Protein AF-A0A7W0RRJ6-F1 (afdb_monomer)

Secondary structure (DSSP, 8-state):
-------------------------------------------------PPPEEEEEETTEEPPPEEETTEEE-PPPTT--EEEEEE--SSS--------SSSPPP--

Sequence (108 aa):
MKRTLKGLIVGVLMAGLLLVWSSSGWGTGVPSVVAATPQRPERIAPSYQGEFDVEVLIDGVRQEKLAGRGRNYVEAVKGAEYALRIRNPLPVRVAVALSVDGLNTIDA

Radius of gyration: 45.77 Å; Cα contacts (8 Å, |Δi|>4): 61; chains: 1; bounding box: 131×23×81 Å

Solvent-accessible surface area (backbone atoms only — not comparable to full-atom values): 8204 Å² total; per-residue (Å²): 136,88,88,82,92,80,89,79,90,79,81,87,78,79,90,77,93,73,90,75,89,74,73,86,72,79,80,78,76,74,80,81,77,74,77,76,72,82,75,72,77,79,77,78,69,80,84,72,89,55,68,76,46,75,44,48,25,47,94,85,43,77,60,67,77,44,78,52,96,95,41,80,41,62,88,83,64,88,92,62,65,77,47,78,50,74,45,75,56,57,100,59,93,76,91,82,91,84,87,75,86,77,95,67,83,88,85,134

Nearest PDB structures (foldseek):
  5l5c-assembly1_A-2  TM=4.836E-01  e=5.738E+00  Mus musculus
  4fqx-assembly1_D  TM=3.477E-01  e=4.443E+00  Homo sapiens

Mean predicted aligned error: 17.92 Å

Structure (mmCIF, N/CA/C/O backbone):
data_AF-A0A7W0RRJ6-F1
#
_entry.id   AF-A0A7W0RRJ6-F1
#
loop_
_atom_site.group_PDB
_atom_site.id
_atom_site.type_symbol
_atom_site.label_atom_id
_atom_site.label_alt_id
_atom_site.label_comp_id
_atom_site.label_asym_id
_atom_site.label_entity_id
_atom_site.label_seq_id
_atom_site.pdbx_PDB_ins_code
_atom_site.Cartn_x
_atom_site.Cartn_y
_atom_site.Cartn_z
_atom_site.occupancy
_atom_site.B_iso_or_equiv
_atom_site.auth_seq_id
_atom_site.auth_comp_id
_atom_site.auth_asym_id
_atom_site.auth_atom_id
_atom_site.pdbx_PDB_model_num
ATOM 1 N N . MET A 1 1 ? 119.645 3.333 -50.162 1.00 43.03 1 MET A N 1
ATOM 2 C CA . MET A 1 1 ? 119.207 4.517 -49.388 1.00 43.03 1 MET A CA 1
ATOM 3 C C . MET A 1 1 ? 117.785 4.280 -48.906 1.00 43.03 1 MET A C 1
ATOM 5 O O . MET A 1 1 ? 116.969 3.793 -49.672 1.00 43.03 1 MET A O 1
ATOM 9 N N . LYS A 1 2 ? 117.540 4.495 -47.610 1.00 41.97 2 LYS A N 1
ATOM 10 C CA . LYS A 1 2 ? 116.257 4.271 -46.925 1.00 41.97 2 LYS A CA 1
ATOM 11 C C . LYS A 1 2 ? 115.295 5.443 -47.175 1.00 41.97 2 LYS A C 1
ATOM 13 O O . LYS A 1 2 ? 115.785 6.559 -47.325 1.00 41.97 2 LYS A O 1
ATOM 18 N N . ARG A 1 3 ? 113.991 5.162 -46.988 1.00 41.91 3 ARG A N 1
ATOM 19 C CA . ARG A 1 3 ? 112.821 6.060 -46.767 1.00 41.91 3 ARG A CA 1
ATOM 20 C C . ARG A 1 3 ? 111.921 6.220 -48.006 1.00 41.91 3 ARG A C 1
ATOM 22 O O . ARG A 1 3 ? 112.435 6.473 -49.078 1.00 41.91 3 ARG A O 1
ATOM 29 N N . THR A 1 4 ? 110.592 6.113 -47.956 1.00 44.97 4 THR A N 1
ATOM 30 C CA . THR A 1 4 ? 109.630 5.776 -46.888 1.00 44.97 4 THR A CA 1
ATOM 31 C C 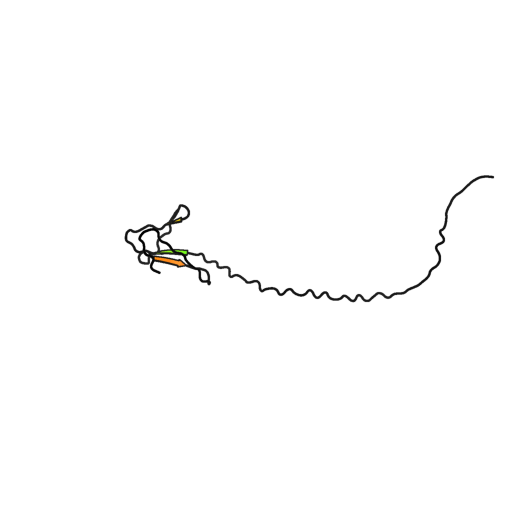. THR A 1 4 ? 108.247 5.565 -47.521 1.00 44.97 4 THR A C 1
ATOM 33 O O . THR A 1 4 ? 107.898 6.201 -48.506 1.00 44.97 4 THR A O 1
ATOM 36 N N . LEU A 1 5 ? 107.496 4.682 -46.871 1.00 45.78 5 LEU A N 1
ATOM 37 C CA . LEU A 1 5 ? 106.089 4.291 -46.966 1.00 45.78 5 LEU A CA 1
ATOM 38 C C . LEU A 1 5 ? 105.051 5.429 -47.127 1.00 45.78 5 LEU A C 1
ATOM 40 O O . LEU A 1 5 ? 105.168 6.446 -46.445 1.00 45.78 5 LEU A O 1
ATOM 44 N N . LYS A 1 6 ? 103.994 5.168 -47.921 1.00 40.88 6 LYS A N 1
ATOM 45 C CA . LYS A 1 6 ? 102.547 5.465 -47.708 1.00 40.88 6 LYS A CA 1
ATOM 46 C C . LYS A 1 6 ? 101.777 4.864 -48.904 1.00 40.88 6 LYS A C 1
ATOM 48 O O . LYS A 1 6 ? 102.060 5.242 -50.028 1.00 40.88 6 LYS A O 1
ATOM 53 N N . GLY A 1 7 ? 101.048 3.755 -48.722 1.00 36.62 7 GLY A N 1
ATOM 54 C CA . GLY A 1 7 ? 99.572 3.732 -48.621 1.00 36.62 7 GLY A CA 1
ATOM 55 C C . GLY A 1 7 ? 98.948 3.816 -50.025 1.00 36.62 7 GLY A C 1
ATOM 56 O O . GLY A 1 7 ? 99.245 4.745 -50.750 1.00 36.62 7 GLY A O 1
ATOM 57 N N . LEU A 1 8 ? 98.130 2.897 -50.528 1.00 37.72 8 LEU A N 1
ATOM 58 C CA . LEU A 1 8 ? 96.906 2.363 -49.948 1.00 37.72 8 LEU A CA 1
ATOM 59 C C . LEU A 1 8 ? 96.469 1.171 -50.822 1.00 37.72 8 LEU A C 1
ATOM 61 O O . LEU A 1 8 ? 96.514 1.235 -52.048 1.00 37.72 8 LEU A O 1
ATOM 65 N N . ILE A 1 9 ? 96.059 0.093 -50.166 1.00 36.06 9 ILE A N 1
ATOM 66 C CA . ILE A 1 9 ? 95.528 -1.136 -50.755 1.00 36.06 9 ILE A CA 1
ATOM 67 C C . ILE A 1 9 ? 94.195 -0.808 -51.444 1.00 36.06 9 ILE A C 1
ATOM 69 O O . ILE A 1 9 ? 93.217 -0.494 -50.770 1.00 36.06 9 ILE A O 1
ATOM 73 N N . VAL A 1 10 ? 94.148 -0.877 -52.776 1.00 35.66 10 VAL A N 1
ATOM 74 C CA . VAL A 1 10 ? 92.885 -0.903 -53.526 1.00 35.66 10 VAL A CA 1
ATOM 75 C C . VAL A 1 10 ? 92.468 -2.363 -53.624 1.00 35.66 10 VAL A C 1
ATOM 77 O O . VAL A 1 10 ? 93.117 -3.171 -54.286 1.00 35.66 10 VAL A O 1
ATOM 80 N N . GLY A 1 11 ? 91.425 -2.700 -52.869 1.00 37.03 11 GLY A N 1
ATOM 81 C CA . GLY A 1 11 ? 90.855 -4.035 -52.803 1.00 37.03 11 GLY A CA 1
ATOM 82 C C . GLY A 1 11 ? 90.365 -4.501 -54.169 1.00 37.03 11 GLY A C 1
ATOM 83 O O . GLY A 1 11 ? 89.544 -3.854 -54.814 1.00 37.03 11 GLY A O 1
ATOM 84 N N . VAL A 1 12 ? 90.865 -5.662 -54.576 1.00 40.00 12 VAL A N 1
ATOM 85 C CA . VAL A 1 12 ? 90.261 -6.512 -55.596 1.00 40.00 12 VAL A CA 1
ATOM 86 C C . VAL A 1 12 ? 88.997 -7.117 -54.991 1.00 40.00 12 VAL A C 1
ATOM 88 O O . VAL A 1 12 ? 89.093 -7.867 -54.024 1.00 40.00 12 VAL A O 1
ATOM 91 N N . LEU A 1 13 ? 87.829 -6.847 -55.572 1.00 35.00 13 LEU A N 1
ATOM 92 C CA . LEU A 1 13 ? 86.674 -7.738 -55.453 1.00 35.00 13 LEU A CA 1
ATOM 93 C C . LEU A 1 13 ? 85.972 -7.840 -56.808 1.00 35.00 13 LEU A C 1
ATOM 95 O O . LEU A 1 13 ? 85.179 -7.003 -57.225 1.00 35.00 13 LEU A O 1
ATOM 99 N N . MET A 1 14 ? 86.432 -8.878 -57.497 1.00 35.81 14 MET A N 1
ATOM 100 C CA . MET A 1 14 ? 85.852 -9.646 -58.587 1.00 35.81 14 MET A CA 1
ATOM 101 C C . MET A 1 14 ? 84.436 -9.288 -59.051 1.00 35.81 14 MET A C 1
ATOM 103 O O . MET A 1 14 ? 83.443 -9.463 -58.351 1.00 35.81 14 MET A O 1
ATOM 107 N N . ALA A 1 15 ? 84.420 -8.905 -60.327 1.00 41.72 15 ALA A N 1
ATOM 108 C CA . ALA A 1 15 ? 83.433 -9.210 -61.351 1.00 41.72 15 ALA A CA 1
ATOM 109 C C . ALA A 1 15 ? 82.436 -10.334 -61.014 1.00 41.72 15 ALA A C 1
ATOM 111 O O . ALA A 1 15 ? 82.805 -11.476 -60.752 1.00 41.72 15 ALA A O 1
ATOM 112 N N . GLY A 1 16 ? 81.157 -10.000 -61.152 1.00 38.00 16 GLY A N 1
ATOM 113 C CA . GLY A 1 16 ? 80.037 -10.931 -61.074 1.00 38.00 16 GLY A CA 1
ATOM 114 C C . GLY A 1 16 ? 78.755 -10.249 -61.527 1.00 38.00 16 GLY A C 1
ATOM 115 O O . GLY A 1 16 ? 77.797 -10.145 -60.772 1.00 38.00 16 GLY A O 1
ATOM 116 N N . LEU A 1 17 ? 78.780 -9.708 -62.745 1.00 48.50 17 LEU A N 1
ATOM 117 C CA . LEU A 1 17 ? 77.627 -9.146 -63.434 1.00 48.50 17 LEU A CA 1
ATOM 118 C C . LEU A 1 17 ? 76.612 -10.271 -63.702 1.00 48.50 17 LEU A C 1
ATOM 120 O O . LEU A 1 17 ? 76.754 -11.020 -64.664 1.00 48.50 17 LEU A O 1
ATOM 124 N N . LEU A 1 18 ? 75.587 -10.382 -62.861 1.00 43.19 18 LEU A N 1
ATOM 125 C CA . LEU A 1 18 ? 74.349 -11.090 -63.183 1.00 43.19 18 LEU A CA 1
ATOM 126 C C . LEU A 1 18 ? 73.195 -10.103 -63.030 1.00 43.19 18 LEU A C 1
ATOM 128 O O . LEU A 1 18 ? 72.648 -9.871 -61.955 1.00 43.19 18 LEU A O 1
ATOM 132 N N . LEU A 1 19 ? 72.887 -9.480 -64.163 1.00 48.88 19 LEU A N 1
ATOM 133 C CA . LEU A 1 19 ? 71.696 -8.691 -64.405 1.00 48.88 19 LEU A CA 1
ATOM 134 C C . LEU A 1 19 ? 70.480 -9.629 -64.319 1.00 48.88 19 LEU A C 1
ATOM 136 O O . LEU A 1 19 ? 70.113 -10.261 -65.305 1.00 48.88 19 LEU A O 1
ATOM 140 N N . VAL A 1 20 ? 69.860 -9.737 -63.144 1.00 43.91 20 VAL A N 1
ATOM 141 C CA . VAL A 1 20 ? 68.512 -10.305 -63.018 1.00 43.91 20 VAL A CA 1
ATOM 142 C C . VAL A 1 20 ? 67.542 -9.140 -62.887 1.00 43.91 20 VAL A C 1
ATOM 144 O O . VAL A 1 20 ? 67.324 -8.590 -61.811 1.00 43.91 20 VAL A O 1
ATOM 147 N N . TRP A 1 21 ? 66.980 -8.740 -64.027 1.00 45.69 21 TRP A N 1
ATOM 148 C CA . TRP A 1 21 ? 65.704 -8.039 -64.061 1.00 45.69 21 TRP A CA 1
ATOM 149 C C . TRP A 1 21 ? 64.653 -8.970 -63.456 1.00 45.69 21 TRP A C 1
ATOM 151 O O . TRP A 1 21 ? 64.321 -9.990 -64.053 1.00 45.69 21 TRP A O 1
ATOM 161 N N . SER A 1 22 ? 64.125 -8.624 -62.284 1.00 44.50 22 SER A N 1
ATOM 162 C CA . SER A 1 22 ? 62.861 -9.187 -61.823 1.00 44.50 22 SER A CA 1
ATOM 163 C C . SER A 1 22 ? 61.889 -8.044 -61.596 1.00 44.50 22 SER A C 1
ATOM 165 O O . SER A 1 22 ? 62.122 -7.132 -60.804 1.00 44.50 22 SER A O 1
ATOM 167 N N . SER A 1 23 ? 60.854 -8.089 -62.423 1.00 46.16 23 SER A N 1
ATOM 168 C CA . SER A 1 23 ? 59.699 -7.213 -62.526 1.00 46.16 23 SER A CA 1
ATOM 169 C C . SER A 1 23 ? 59.201 -6.697 -61.182 1.00 46.16 23 SER A C 1
ATOM 171 O O . SER A 1 23 ? 59.064 -7.466 -60.232 1.00 46.16 23 SER A O 1
ATOM 173 N N . SER A 1 24 ? 58.827 -5.416 -61.156 1.00 49.16 24 SER A N 1
ATOM 174 C CA . SER A 1 24 ? 57.915 -4.828 -60.177 1.00 49.16 24 SER A CA 1
ATOM 175 C C . SER A 1 24 ? 56.699 -5.741 -60.004 1.00 49.16 24 SER A C 1
ATOM 177 O O . SER A 1 24 ? 55.781 -5.726 -60.827 1.00 49.16 24 SER A O 1
ATOM 179 N N . GLY A 1 25 ? 56.742 -6.586 -58.973 1.00 44.06 25 GLY A N 1
ATOM 180 C CA . GLY A 1 25 ? 55.671 -7.508 -58.642 1.00 44.06 25 GLY A CA 1
ATOM 181 C C . GLY A 1 25 ? 54.401 -6.709 -58.416 1.00 44.06 25 GLY A C 1
ATOM 182 O O . GLY A 1 25 ? 54.356 -5.828 -57.558 1.00 44.06 25 GLY A O 1
ATOM 183 N N . TRP A 1 26 ? 53.388 -6.985 -59.230 1.00 52.28 26 TRP A N 1
ATOM 184 C CA . TRP A 1 26 ? 52.038 -6.502 -59.013 1.00 52.28 26 TRP A CA 1
ATOM 185 C C . TRP A 1 26 ? 51.639 -6.850 -57.582 1.00 52.28 26 TRP A C 1
ATOM 187 O O . TRP A 1 26 ? 51.571 -8.022 -57.216 1.00 52.28 26 TRP A O 1
ATOM 197 N N . GLY A 1 27 ? 51.442 -5.824 -56.756 1.00 51.97 27 GLY A N 1
ATOM 198 C CA . GLY A 1 27 ? 50.956 -5.994 -55.399 1.00 51.97 27 GLY A CA 1
ATOM 199 C C . GLY A 1 27 ? 49.559 -6.590 -55.455 1.00 51.97 27 GLY A C 1
ATOM 200 O O . GLY A 1 27 ? 48.583 -5.871 -55.652 1.00 51.97 27 GLY A O 1
ATOM 201 N N . THR A 1 28 ? 49.448 -7.905 -55.292 1.00 56.72 28 THR A N 1
ATOM 202 C CA . THR A 1 28 ? 48.174 -8.572 -55.038 1.00 56.72 28 THR A CA 1
ATOM 203 C C . THR A 1 28 ? 47.777 -8.253 -53.603 1.00 56.72 28 THR A C 1
ATOM 205 O O . THR A 1 28 ? 48.052 -9.018 -52.678 1.00 56.72 28 THR A O 1
ATOM 208 N N . GLY A 1 29 ? 47.192 -7.072 -53.401 1.00 54.78 29 GLY A N 1
ATOM 209 C CA . GLY A 1 29 ? 46.529 -6.719 -52.155 1.00 54.78 29 GLY A CA 1
ATOM 210 C C . GLY A 1 29 ? 45.359 -7.670 -51.951 1.00 54.78 29 GLY A C 1
ATOM 211 O O . GLY A 1 29 ? 44.316 -7.518 -52.579 1.00 54.78 29 GLY A O 1
AT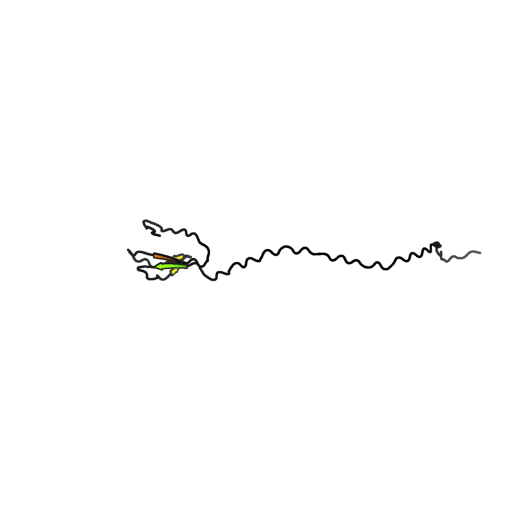OM 212 N N . VAL A 1 30 ? 45.549 -8.686 -51.114 1.00 65.81 30 VAL A N 1
ATOM 213 C CA . VAL A 1 30 ? 44.466 -9.569 -50.683 1.00 65.81 30 VAL A CA 1
ATOM 214 C C . VAL A 1 30 ? 43.596 -8.740 -49.732 1.00 65.81 30 VAL A C 1
ATOM 216 O O . VAL A 1 30 ? 44.116 -8.285 -48.711 1.00 65.81 30 VAL A O 1
ATOM 219 N N . PRO A 1 31 ? 42.315 -8.464 -50.035 1.00 61.16 31 PRO A N 1
ATOM 220 C CA . PRO A 1 31 ? 41.475 -7.725 -49.109 1.00 61.16 31 PRO A CA 1
ATOM 221 C C . PRO A 1 31 ? 41.247 -8.587 -47.868 1.00 61.16 31 PRO A C 1
ATOM 223 O O . PRO A 1 31 ? 40.651 -9.662 -47.938 1.00 61.16 31 PRO A O 1
ATOM 226 N N . SER A 1 32 ? 41.732 -8.117 -46.721 1.00 65.19 32 SER A N 1
ATOM 227 C CA . SER A 1 32 ? 41.408 -8.697 -45.423 1.00 65.19 32 SER A CA 1
ATOM 228 C C . SER A 1 32 ? 39.912 -8.517 -45.178 1.00 65.19 32 SER A C 1
ATOM 230 O O . SER A 1 32 ? 39.463 -7.444 -44.774 1.00 65.19 32 SER A O 1
ATOM 232 N N . VAL A 1 33 ? 39.122 -9.556 -45.448 1.00 66.62 33 VAL A N 1
ATOM 233 C CA . VAL A 1 33 ? 37.718 -9.606 -45.040 1.00 66.62 33 VAL A CA 1
ATOM 234 C C . VAL A 1 33 ? 37.713 -9.737 -43.522 1.00 66.62 33 VAL A C 1
ATOM 236 O O . VAL A 1 33 ? 37.877 -10.825 -42.972 1.00 66.62 33 VAL A O 1
ATOM 239 N N . VAL A 1 34 ? 37.582 -8.606 -42.832 1.00 69.75 34 VAL A N 1
ATOM 240 C CA . VAL A 1 34 ? 37.306 -8.589 -41.397 1.00 69.75 34 VAL A CA 1
ATOM 241 C C . VAL A 1 34 ? 35.920 -9.197 -41.235 1.00 69.75 34 VAL A C 1
ATOM 243 O O . VAL A 1 34 ? 34.922 -8.584 -41.609 1.00 69.75 34 VAL A O 1
ATOM 246 N N . ALA A 1 35 ? 35.862 -10.436 -40.748 1.00 69.50 35 ALA A N 1
ATOM 247 C CA . ALA A 1 35 ? 34.603 -11.077 -40.413 1.00 69.50 35 ALA A CA 1
ATOM 248 C C . ALA A 1 35 ? 33.854 -10.164 -39.435 1.00 69.50 35 ALA A C 1
ATOM 250 O O . ALA A 1 35 ? 34.329 -9.907 -38.328 1.00 69.50 35 ALA A O 1
ATOM 251 N N . ALA A 1 36 ? 32.713 -9.628 -39.866 1.00 69.19 36 ALA A N 1
ATOM 252 C CA . ALA A 1 36 ? 31.861 -8.835 -39.002 1.00 69.19 36 ALA A CA 1
ATOM 253 C C . ALA A 1 36 ? 31.358 -9.748 -37.882 1.00 69.19 36 ALA A C 1
ATOM 255 O O . ALA A 1 36 ? 30.582 -10.675 -38.122 1.00 69.19 36 ALA A O 1
ATOM 256 N N . THR A 1 37 ? 31.819 -9.510 -36.656 1.00 73.44 37 THR A N 1
ATOM 257 C CA . THR A 1 37 ? 31.243 -10.149 -35.477 1.00 73.44 37 THR A CA 1
ATOM 258 C C . THR A 1 37 ? 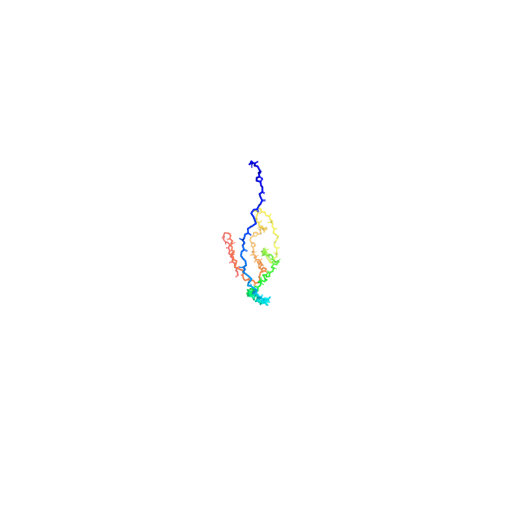29.752 -9.816 -35.473 1.00 73.44 37 THR A C 1
ATOM 260 O O . THR A 1 37 ? 29.425 -8.629 -35.572 1.00 73.44 37 THR A O 1
ATOM 263 N N . PRO A 1 38 ? 28.836 -10.800 -35.394 1.00 72.75 38 PRO A N 1
ATOM 264 C CA . PRO A 1 38 ? 27.413 -10.507 -35.340 1.00 72.75 38 PRO A CA 1
ATOM 265 C C . PRO A 1 38 ? 27.163 -9.582 -34.149 1.00 72.75 38 PRO A C 1
ATOM 267 O O . PRO A 1 38 ? 27.349 -9.965 -32.993 1.00 72.75 38 PRO A O 1
ATOM 270 N N . GLN A 1 39 ? 26.799 -8.337 -34.453 1.00 65.94 39 GLN A N 1
ATOM 271 C CA . GLN A 1 39 ? 26.410 -7.345 -33.465 1.00 65.94 39 GLN A CA 1
ATOM 272 C C . GLN A 1 39 ? 25.137 -7.887 -32.817 1.00 65.94 39 GLN A C 1
ATOM 274 O O . GLN A 1 39 ? 24.066 -7.874 -33.426 1.00 65.94 39 GLN A O 1
ATOM 279 N N . ARG A 1 40 ? 25.258 -8.451 -31.609 1.00 72.75 40 ARG A N 1
ATOM 280 C CA . ARG A 1 40 ? 24.088 -8.782 -30.794 1.00 72.75 40 ARG A CA 1
ATOM 281 C C . ARG A 1 40 ? 23.300 -7.478 -30.672 1.00 72.75 40 ARG A C 1
ATOM 283 O O . ARG A 1 40 ? 23.911 -6.506 -30.231 1.00 72.75 40 ARG A O 1
ATOM 290 N N . PRO A 1 41 ? 22.016 -7.430 -31.074 1.00 73.25 41 PRO A N 1
ATOM 291 C CA . PRO A 1 41 ? 21.248 -6.201 -30.988 1.00 73.25 41 PRO A CA 1
ATOM 292 C C . PRO A 1 41 ? 21.382 -5.677 -29.566 1.00 73.25 41 PRO A C 1
ATOM 294 O O . PRO A 1 41 ? 21.140 -6.418 -28.606 1.00 73.25 41 PRO A O 1
ATOM 297 N N . GLU A 1 42 ? 21.858 -4.441 -29.446 1.00 69.38 42 GLU A N 1
ATOM 298 C CA . GLU A 1 42 ? 21.917 -3.754 -28.172 1.00 69.38 42 GLU A CA 1
ATOM 299 C C . GLU A 1 42 ? 20.497 -3.778 -27.622 1.00 69.38 42 GLU A C 1
ATOM 301 O O . GLU A 1 42 ? 19.562 -3.232 -28.213 1.00 69.38 42 GLU A O 1
ATOM 306 N N . ARG A 1 43 ? 20.298 -4.550 -26.552 1.00 65.62 43 ARG A N 1
ATOM 307 C CA . ARG A 1 43 ? 18.998 -4.632 -25.910 1.00 65.62 43 ARG A CA 1
ATOM 308 C C . ARG A 1 43 ? 18.806 -3.272 -25.268 1.00 65.62 43 ARG A C 1
ATOM 310 O O . ARG A 1 43 ? 19.318 -3.052 -24.176 1.00 65.62 43 ARG A O 1
ATOM 317 N N . ILE A 1 44 ? 18.107 -2.374 -25.959 1.00 65.75 44 ILE A N 1
ATOM 318 C CA . ILE A 1 44 ? 17.638 -1.119 -25.384 1.00 65.75 44 ILE A CA 1
ATOM 319 C C . ILE A 1 44 ? 16.746 -1.536 -24.220 1.00 65.75 44 ILE A C 1
ATOM 321 O O . ILE A 1 44 ? 15.598 -1.942 -24.408 1.00 65.75 44 ILE A O 1
ATOM 325 N N . ALA A 1 45 ? 17.318 -1.562 -23.017 1.00 63.31 45 ALA A N 1
ATOM 326 C CA . ALA A 1 45 ? 16.545 -1.730 -21.812 1.00 63.31 45 ALA A CA 1
ATOM 327 C C . ALA A 1 45 ? 15.710 -0.451 -21.702 1.00 63.31 45 ALA A C 1
ATOM 329 O O . ALA A 1 45 ? 16.291 0.634 -21.644 1.00 63.31 45 ALA A O 1
ATOM 330 N N . PRO A 1 46 ? 14.376 -0.532 -21.755 1.00 61.03 46 PRO A N 1
ATOM 331 C CA . PRO A 1 46 ? 13.540 0.635 -21.515 1.00 61.03 46 PRO A CA 1
ATOM 332 C C . PRO A 1 46 ? 13.967 1.321 -20.213 1.00 61.03 46 PRO A C 1
ATOM 334 O O . PRO A 1 46 ? 14.079 0.683 -19.164 1.00 61.03 46 PRO A O 1
ATOM 337 N N . SER A 1 47 ? 14.235 2.622 -20.295 1.00 65.50 47 SER A N 1
ATOM 338 C CA . SER A 1 47 ? 14.487 3.465 -19.135 1.00 65.50 47 SER A CA 1
ATOM 339 C C . SER A 1 47 ? 13.159 3.693 -18.417 1.00 65.50 47 SER A C 1
ATOM 341 O O . SER A 1 47 ? 12.369 4.564 -18.777 1.00 65.50 47 SER A O 1
ATOM 343 N N . TYR A 1 48 ? 12.865 2.866 -17.414 1.00 67.81 48 TYR A N 1
ATOM 344 C CA . TYR A 1 48 ? 11.673 3.058 -16.593 1.00 67.81 48 TYR A CA 1
ATOM 345 C C . TYR A 1 48 ? 11.896 4.228 -15.642 1.00 67.81 48 TYR A C 1
ATOM 347 O O . TYR A 1 48 ? 12.650 4.128 -14.681 1.00 67.81 48 TYR A O 1
ATOM 355 N N . GLN A 1 49 ? 11.236 5.347 -15.934 1.00 69.81 49 GLN A N 1
ATOM 356 C CA . GLN A 1 49 ? 11.305 6.579 -15.142 1.00 69.81 49 GLN A CA 1
ATOM 357 C C . GLN A 1 49 ? 10.295 6.612 -13.980 1.00 69.81 49 GLN A C 1
ATOM 359 O O . GLN A 1 49 ? 10.082 7.656 -13.374 1.00 69.81 49 GLN A O 1
ATOM 364 N N . GLY A 1 50 ? 9.626 5.494 -13.685 1.00 76.81 50 GLY A N 1
ATOM 365 C CA . GLY A 1 50 ? 8.661 5.414 -12.592 1.00 76.81 50 GLY A CA 1
ATOM 366 C C . GLY A 1 50 ? 9.284 4.849 -11.318 1.00 76.81 50 GLY A C 1
ATOM 367 O O . GLY A 1 50 ? 10.046 3.888 -11.370 1.00 76.81 50 GLY A O 1
ATOM 368 N N . GLU A 1 51 ? 8.911 5.416 -10.174 1.00 88.81 51 GLU A N 1
ATOM 369 C CA . GLU A 1 51 ? 9.287 4.905 -8.855 1.00 88.81 51 GLU A CA 1
ATOM 370 C C . GLU A 1 51 ? 8.254 3.904 -8.329 1.00 88.81 51 GLU A C 1
ATOM 372 O O . GLU A 1 51 ? 7.043 4.051 -8.555 1.00 88.81 51 GLU A O 1
ATOM 377 N N . PHE A 1 52 ? 8.734 2.898 -7.597 1.00 90.50 52 PHE A N 1
ATOM 378 C CA . PHE A 1 52 ? 7.867 2.090 -6.750 1.00 90.50 52 PHE A CA 1
ATOM 379 C C . PHE A 1 52 ? 7.227 2.990 -5.701 1.00 90.50 52 PHE A C 1
ATOM 381 O O . PHE A 1 52 ? 7.916 3.778 -5.059 1.00 90.50 52 PHE A O 1
ATOM 388 N N . ASP A 1 53 ? 5.917 2.860 -5.521 1.00 91.81 53 ASP A N 1
ATOM 389 C CA . ASP A 1 53 ? 5.203 3.620 -4.501 1.00 91.81 53 ASP A CA 1
ATOM 390 C C . ASP A 1 53 ? 4.277 2.710 -3.699 1.00 91.81 53 ASP A C 1
ATOM 392 O O . ASP A 1 53 ? 3.774 1.702 -4.200 1.00 91.81 53 ASP A O 1
ATOM 396 N N . VAL A 1 54 ? 4.065 3.087 -2.445 1.00 93.56 54 VAL A N 1
ATOM 397 C CA . VAL A 1 54 ? 3.115 2.467 -1.523 1.00 93.56 54 VAL A CA 1
ATOM 398 C C . VAL A 1 54 ? 2.289 3.579 -0.902 1.00 93.56 54 VAL A C 1
ATOM 400 O O . VAL A 1 54 ? 2.840 4.458 -0.244 1.00 93.56 54 VAL A O 1
ATOM 403 N N . GLU A 1 55 ? 0.980 3.550 -1.092 1.00 95.25 55 GLU A N 1
ATOM 404 C CA . GLU A 1 55 ? 0.037 4.465 -0.451 1.00 95.25 55 GLU A CA 1
ATOM 405 C C . GLU A 1 55 ? -0.698 3.722 0.660 1.00 95.25 55 GLU A C 1
ATOM 407 O O . GLU A 1 55 ? -1.069 2.562 0.485 1.00 95.25 55 GLU A O 1
ATOM 412 N N . VAL A 1 56 ? -0.928 4.397 1.784 1.00 95.62 56 VAL A N 1
ATOM 413 C CA . VAL A 1 56 ? -1.803 3.901 2.848 1.00 95.62 56 VAL A CA 1
ATOM 414 C C . VAL A 1 56 ? -3.120 4.650 2.752 1.00 95.62 56 VAL A C 1
ATOM 416 O O . VAL A 1 56 ? -3.119 5.877 2.618 1.00 95.62 56 VAL A O 1
ATOM 419 N N . LEU A 1 57 ? -4.226 3.920 2.804 1.00 96.38 57 LEU A N 1
ATOM 420 C CA . LEU A 1 57 ? -5.566 4.477 2.757 1.00 96.38 57 LEU A CA 1
ATOM 421 C C . LEU A 1 57 ? -6.351 4.068 4.001 1.00 96.38 57 LEU A C 1
ATOM 423 O O . LEU A 1 57 ? -6.226 2.934 4.455 1.00 96.38 57 LEU A O 1
ATOM 427 N N . ILE A 1 58 ? -7.182 4.983 4.493 1.00 95.56 58 ILE A N 1
ATOM 428 C CA . ILE A 1 58 ? -8.211 4.740 5.510 1.00 95.56 58 ILE A CA 1
ATOM 429 C C . ILE A 1 58 ? -9.528 5.181 4.882 1.00 95.56 58 ILE A C 1
ATOM 431 O O . ILE A 1 58 ? -9.596 6.295 4.361 1.00 95.56 58 ILE A O 1
ATOM 435 N N . ASP A 1 59 ? -10.524 4.297 4.835 1.00 94.56 59 ASP A N 1
ATOM 436 C CA . ASP A 1 59 ? -11.817 4.554 4.178 1.00 94.56 59 ASP A CA 1
ATOM 437 C C . ASP A 1 59 ? -11.676 5.079 2.731 1.00 94.56 59 ASP A C 1
ATOM 439 O O . ASP A 1 59 ? -12.412 5.948 2.266 1.00 94.56 59 ASP A O 1
ATOM 443 N N . GLY A 1 60 ? -10.665 4.583 2.005 1.00 95.00 60 GLY A N 1
ATOM 444 C CA . GLY A 1 60 ? -10.352 5.006 0.634 1.00 95.00 60 GLY A CA 1
ATOM 445 C C . GLY A 1 60 ? -9.641 6.361 0.507 1.00 95.00 60 GLY A C 1
ATOM 446 O O . GLY A 1 60 ? -9.299 6.762 -0.607 1.00 95.00 60 GLY A O 1
ATOM 447 N N . VAL A 1 61 ? -9.361 7.051 1.616 1.00 96.31 61 VAL A N 1
ATOM 448 C CA . VAL A 1 61 ? -8.644 8.333 1.645 1.00 96.31 61 VAL A CA 1
ATOM 449 C C . VAL A 1 61 ? -7.155 8.103 1.881 1.00 96.31 61 VAL A C 1
ATOM 451 O O . VAL A 1 61 ? -6.758 7.480 2.869 1.00 96.31 61 VAL A O 1
ATOM 454 N N . ARG A 1 62 ? -6.315 8.634 0.984 1.00 96.62 62 ARG A N 1
ATOM 455 C CA . ARG A 1 62 ? -4.849 8.571 1.095 1.00 96.62 62 ARG A CA 1
ATOM 456 C C . ARG A 1 62 ? -4.362 9.318 2.337 1.00 96.62 62 ARG A C 1
ATOM 458 O O . ARG A 1 62 ? -4.713 10.476 2.534 1.00 96.62 62 ARG A O 1
ATOM 465 N N . GLN A 1 63 ? -3.487 8.672 3.100 1.00 96.75 63 GLN A N 1
ATOM 466 C CA . GLN A 1 63 ? -2.837 9.241 4.278 1.00 96.75 63 GLN A CA 1
ATOM 467 C C . GLN A 1 63 ? -1.504 9.921 3.933 1.00 96.75 63 GLN A C 1
ATOM 469 O O . GLN A 1 63 ? -0.805 9.530 2.989 1.00 96.75 63 GLN A O 1
ATOM 474 N N . GLU A 1 64 ? -1.144 10.939 4.714 1.00 95.25 64 GLU A N 1
ATOM 475 C CA . GLU A 1 64 ? 0.138 11.635 4.596 1.00 95.25 64 GLU A CA 1
ATOM 476 C C . GLU A 1 64 ? 1.293 10.755 5.094 1.00 95.25 64 GLU A C 1
ATOM 478 O O . GLU A 1 64 ? 1.193 10.084 6.122 1.00 95.25 64 GLU A O 1
ATOM 483 N N . LYS A 1 65 ? 2.409 10.764 4.354 1.00 93.62 65 LYS A N 1
ATOM 484 C CA . LYS A 1 65 ? 3.639 10.07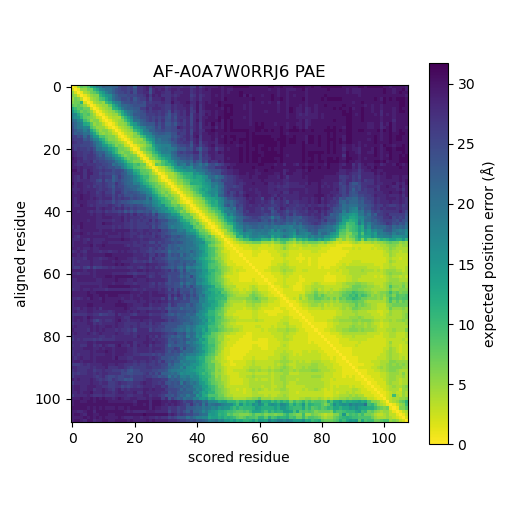4 4.752 1.00 93.62 65 LYS A CA 1
ATOM 485 C C . LYS A 1 65 ? 4.524 11.018 5.549 1.00 93.62 65 LYS A C 1
ATOM 487 O O . LYS A 1 65 ? 5.001 12.020 5.025 1.00 93.62 65 LYS A O 1
ATOM 492 N N . LEU A 1 66 ? 4.826 10.629 6.775 1.00 93.12 66 LEU A N 1
ATOM 493 C CA . LEU A 1 66 ? 5.765 11.315 7.646 1.00 93.12 66 LEU A CA 1
ATOM 494 C C . LEU A 1 66 ? 7.120 10.604 7.575 1.00 93.12 66 LEU A C 1
ATOM 496 O O . LEU A 1 66 ? 7.233 9.420 7.898 1.00 93.12 66 LEU A O 1
ATOM 500 N N . ALA A 1 67 ? 8.162 11.312 7.144 1.00 92.12 67 ALA A N 1
ATOM 501 C CA . ALA A 1 67 ? 9.515 10.768 7.104 1.00 92.12 67 ALA A CA 1
ATOM 502 C C . ALA A 1 67 ? 10.179 10.863 8.487 1.00 92.12 67 ALA A C 1
ATOM 504 O O . ALA A 1 67 ? 10.185 11.919 9.117 1.00 92.12 67 ALA A O 1
ATOM 505 N N . GLY A 1 68 ? 10.797 9.778 8.954 1.00 92.00 68 GLY A N 1
ATOM 506 C CA . GLY A 1 68 ? 11.570 9.801 10.195 1.00 92.00 68 GLY A CA 1
ATOM 507 C C . GLY A 1 68 ? 12.425 8.554 10.376 1.00 92.00 68 GLY A C 1
ATOM 508 O O . GLY A 1 68 ? 12.029 7.466 9.985 1.00 92.00 68 GLY A O 1
ATOM 509 N N . ARG A 1 69 ? 13.616 8.679 10.976 1.00 91.62 69 ARG A N 1
ATOM 510 C CA . ARG A 1 69 ? 14.477 7.525 11.338 1.00 91.62 69 ARG A CA 1
ATOM 511 C C . ARG A 1 69 ? 14.724 6.528 10.183 1.00 91.62 69 ARG A C 1
ATOM 513 O O . ARG A 1 69 ? 14.794 5.325 10.415 1.00 91.62 69 ARG A O 1
ATOM 520 N N . GLY A 1 70 ? 14.807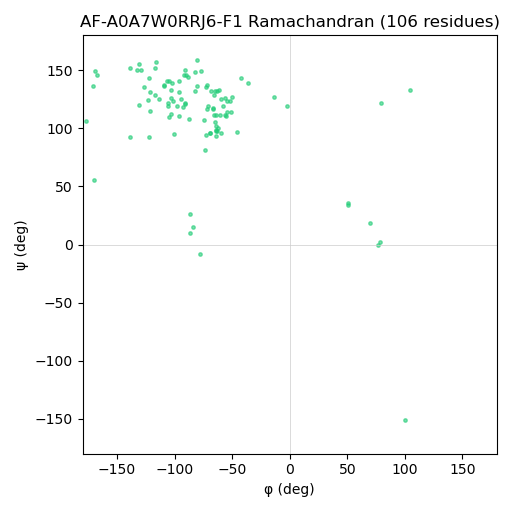 7.016 8.942 1.00 92.69 70 GLY A N 1
ATOM 521 C CA . GLY A 1 70 ? 14.967 6.171 7.749 1.00 92.69 70 GLY A CA 1
ATOM 522 C C . GLY A 1 70 ? 13.738 5.321 7.393 1.00 92.69 70 GLY A C 1
ATOM 523 O O . GLY A 1 70 ? 13.867 4.330 6.681 1.00 92.69 70 GLY A O 1
ATOM 524 N N . ARG A 1 71 ? 12.555 5.672 7.907 1.00 90.31 71 ARG A N 1
ATOM 525 C CA . ARG A 1 71 ? 11.282 4.974 7.702 1.00 90.31 71 ARG A CA 1
ATOM 526 C C . ARG A 1 71 ? 10.193 5.971 7.305 1.00 90.31 71 ARG A C 1
ATOM 528 O O . ARG A 1 71 ? 10.264 7.155 7.636 1.00 90.31 71 ARG A O 1
ATOM 535 N N . ASN A 1 72 ? 9.178 5.461 6.617 1.00 91.25 72 ASN A N 1
ATOM 536 C CA . ASN A 1 72 ? 7.941 6.187 6.359 1.00 91.25 72 ASN A CA 1
ATOM 537 C C . ASN A 1 72 ? 6.910 5.781 7.410 1.00 91.25 72 ASN A C 1
ATOM 539 O O . ASN A 1 72 ? 6.708 4.589 7.651 1.00 91.25 72 ASN A O 1
ATOM 543 N N . TYR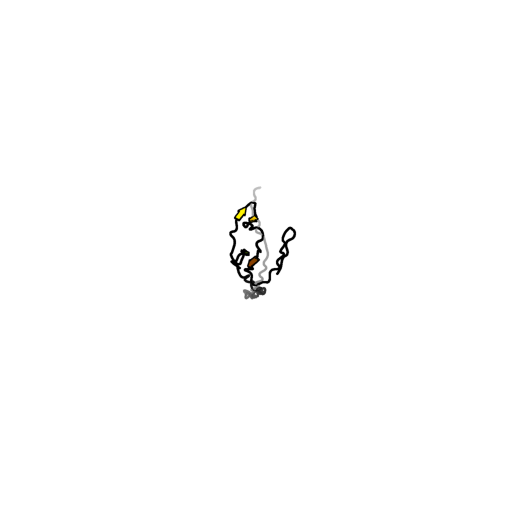 A 1 73 ? 6.273 6.772 8.013 1.00 92.69 73 TYR A N 1
ATOM 544 C CA . TYR A 1 73 ? 5.201 6.610 8.980 1.00 92.69 73 TYR A CA 1
ATOM 545 C C . TYR A 1 73 ? 3.915 7.212 8.430 1.00 92.69 73 TYR A C 1
ATOM 547 O O . TYR A 1 73 ? 3.943 8.096 7.578 1.00 92.69 73 TYR A O 1
ATOM 555 N N . VAL A 1 74 ? 2.794 6.737 8.949 1.00 93.88 74 VAL A N 1
ATOM 556 C CA . VAL A 1 74 ? 1.475 7.343 8.780 1.00 93.88 74 VAL A CA 1
ATOM 557 C C . VAL A 1 74 ? 0.866 7.486 10.166 1.00 93.88 74 VAL A C 1
ATOM 559 O O . VAL A 1 74 ? 1.198 6.707 11.066 1.00 93.88 74 VAL A O 1
ATOM 562 N N . GLU A 1 75 ? 0.019 8.489 10.360 1.00 92.75 75 GLU A N 1
ATOM 563 C CA . GLU A 1 75 ? -0.717 8.616 11.613 1.00 92.75 75 GLU A CA 1
ATOM 564 C C . GLU A 1 75 ? -1.672 7.429 11.775 1.00 92.75 75 GLU A C 1
ATOM 566 O O . GLU A 1 75 ? -2.382 7.044 10.845 1.00 92.75 75 GLU A O 1
ATOM 571 N N . ALA A 1 76 ? -1.646 6.813 12.955 1.00 90.81 76 ALA A N 1
ATOM 572 C CA . ALA A 1 76 ? -2.482 5.666 13.254 1.00 90.81 76 ALA A CA 1
ATOM 573 C C . ALA A 1 76 ? -3.794 6.124 13.897 1.00 90.81 76 ALA A C 1
ATOM 575 O O . ALA A 1 76 ? -3.808 6.661 15.004 1.00 90.81 76 ALA A O 1
ATOM 576 N N . VAL A 1 77 ? -4.903 5.826 13.231 1.00 93.62 77 VAL A N 1
ATOM 577 C CA . VAL A 1 77 ? -6.254 5.925 13.776 1.00 93.62 77 VAL A CA 1
ATOM 578 C C . VAL A 1 77 ? -6.633 4.591 14.413 1.00 93.62 77 VAL A C 1
ATOM 580 O O . VAL A 1 77 ? -6.610 3.531 13.778 1.00 93.62 77 VAL A O 1
ATOM 583 N N . LYS A 1 78 ? -6.962 4.624 15.706 1.00 92.62 78 LYS A N 1
ATOM 584 C CA . LYS A 1 78 ? -7.312 3.420 16.463 1.00 92.62 78 LYS A CA 1
ATOM 585 C C . LYS A 1 78 ? -8.619 2.816 15.945 1.00 92.62 78 LYS A C 1
ATOM 587 O O . LYS A 1 78 ? -9.634 3.500 15.899 1.00 92.62 78 LYS A O 1
ATOM 592 N N . GLY A 1 79 ? -8.590 1.516 15.650 1.00 91.94 79 GLY A N 1
ATOM 593 C CA . GLY A 1 79 ? -9.759 0.756 15.195 1.00 91.94 79 GLY A CA 1
ATOM 594 C C . GLY A 1 79 ? -10.121 0.966 13.724 1.00 91.94 79 GLY A C 1
ATOM 595 O O . GLY A 1 79 ? -11.109 0.398 13.280 1.00 91.94 79 GLY A O 1
ATOM 596 N N . ALA A 1 80 ? -9.340 1.757 12.983 1.00 92.69 80 ALA A N 1
ATOM 597 C CA . ALA A 1 80 ? -9.520 1.919 11.549 1.00 92.69 80 ALA A CA 1
ATOM 598 C C . ALA A 1 80 ? -8.967 0.714 10.775 1.00 92.69 80 ALA A C 1
ATOM 600 O O . ALA A 1 80 ? -7.980 0.099 11.189 1.00 92.69 80 ALA A O 1
ATOM 601 N N . GLU A 1 81 ? -9.578 0.419 9.631 1.00 91.69 81 GLU A N 1
ATOM 602 C CA . GLU A 1 81 ? -9.032 -0.505 8.641 1.00 91.69 81 GLU A CA 1
ATOM 603 C C . GLU A 1 81 ? -8.122 0.241 7.664 1.00 91.69 81 GLU A C 1
ATOM 605 O O . GLU A 1 81 ? -8.369 1.394 7.300 1.00 91.69 81 GLU A O 1
ATOM 610 N N . TYR A 1 82 ? -7.055 -0.431 7.237 1.00 92.50 82 TYR A N 1
ATOM 611 C CA . TYR A 1 82 ? -6.031 0.152 6.381 1.00 92.50 82 TYR A CA 1
ATOM 612 C C . TYR A 1 82 ? -5.921 -0.644 5.091 1.00 92.50 82 TYR A C 1
ATOM 614 O O . TYR A 1 82 ? -5.749 -1.860 5.119 1.00 92.50 82 TYR A O 1
ATOM 622 N N . ALA A 1 83 ? -5.927 0.059 3.963 1.00 93.88 83 ALA A N 1
ATOM 623 C CA . ALA A 1 83 ? -5.587 -0.519 2.671 1.00 93.88 83 ALA A CA 1
ATOM 624 C C . ALA A 1 83 ? -4.204 -0.036 2.225 1.00 93.88 83 ALA A C 1
ATOM 626 O O . ALA A 1 83 ? -3.857 1.136 2.385 1.00 93.88 83 ALA A O 1
ATOM 627 N N . LEU A 1 84 ? -3.423 -0.936 1.627 1.00 93.38 84 LEU A N 1
ATOM 628 C CA . LEU A 1 84 ? -2.155 -0.604 0.983 1.00 93.38 84 LEU A CA 1
ATOM 629 C C . LEU A 1 84 ? -2.321 -0.653 -0.534 1.00 93.38 84 LEU A C 1
ATOM 631 O O . LEU A 1 84 ? -2.651 -1.694 -1.097 1.00 93.38 84 LEU A O 1
ATOM 635 N N . ARG A 1 85 ? -2.042 0.459 -1.218 1.00 94.38 85 ARG A N 1
ATOM 636 C CA . ARG A 1 85 ? -1.971 0.505 -2.684 1.00 94.38 85 ARG A CA 1
ATOM 637 C C . ARG A 1 85 ? -0.512 0.522 -3.115 1.00 94.38 85 ARG A C 1
ATOM 639 O O . ARG A 1 85 ? 0.189 1.505 -2.897 1.00 94.38 85 ARG A O 1
ATOM 646 N N . ILE A 1 86 ? -0.069 -0.557 -3.752 1.00 93.00 86 ILE A N 1
ATOM 647 C CA . ILE A 1 86 ? 1.311 -0.725 -4.220 1.00 93.00 86 ILE A CA 1
ATOM 648 C C . ILE A 1 86 ? 1.364 -0.500 -5.732 1.00 93.00 86 ILE A C 1
ATOM 650 O O . ILE A 1 86 ? 0.637 -1.143 -6.490 1.00 93.00 86 ILE A O 1
ATOM 654 N N . ARG A 1 87 ? 2.244 0.398 -6.184 1.00 93.19 87 ARG A N 1
ATOM 655 C CA . ARG A 1 87 ? 2.464 0.696 -7.603 1.00 93.19 87 ARG A CA 1
ATOM 656 C C . ARG A 1 87 ? 3.778 0.090 -8.079 1.00 93.19 87 ARG A C 1
ATOM 658 O O . ARG A 1 87 ? 4.850 0.477 -7.621 1.00 93.19 87 ARG A O 1
ATOM 665 N N . ASN A 1 88 ? 3.685 -0.810 -9.055 1.00 93.31 88 ASN A N 1
ATOM 666 C CA . ASN A 1 88 ? 4.825 -1.319 -9.810 1.00 93.31 88 ASN A CA 1
ATOM 667 C C . ASN A 1 88 ? 4.968 -0.522 -11.124 1.00 93.31 88 ASN A C 1
ATOM 669 O O . ASN A 1 88 ? 4.115 -0.665 -12.000 1.00 93.31 88 ASN A O 1
ATOM 673 N N . PRO A 1 89 ? 6.007 0.315 -11.282 1.00 92.88 89 PRO A N 1
ATOM 674 C CA . PRO A 1 89 ? 6.219 1.111 -12.492 1.00 92.88 89 PRO A CA 1
ATOM 675 C C . PRO A 1 89 ? 6.807 0.300 -13.657 1.00 92.88 89 PRO A C 1
ATOM 677 O O . PRO A 1 89 ? 6.943 0.823 -14.763 1.00 92.88 89 PRO A O 1
ATOM 680 N N . LEU A 1 90 ? 7.204 -0.952 -13.417 1.00 90.56 90 LEU A N 1
ATOM 681 C CA . LEU A 1 90 ? 7.844 -1.803 -14.410 1.00 90.56 90 LEU A CA 1
ATOM 682 C C . LEU A 1 90 ? 6.786 -2.643 -15.153 1.00 90.56 90 LEU A C 1
ATOM 684 O O . LEU A 1 90 ? 5.845 -3.133 -14.535 1.00 90.56 90 LEU A O 1
ATOM 688 N N . PRO A 1 91 ? 6.955 -2.935 -16.453 1.00 88.50 91 PRO A N 1
ATOM 689 C CA . PRO A 1 91 ? 6.070 -3.803 -17.233 1.00 88.50 91 PRO A CA 1
ATOM 690 C C . PRO A 1 91 ? 6.473 -5.275 -17.099 1.00 88.50 91 PRO A C 1
ATOM 692 O O . PRO A 1 91 ? 6.245 -6.095 -17.986 1.00 88.50 91 PRO A O 1
ATOM 695 N N . VAL A 1 92 ? 7.114 -5.602 -15.983 1.00 90.12 92 VAL A N 1
ATOM 696 C CA . VAL A 1 92 ? 7.388 -6.967 -15.558 1.00 90.12 92 VAL A CA 1
ATOM 697 C C . VAL A 1 92 ? 6.657 -7.205 -14.250 1.00 90.12 92 VAL A C 1
ATOM 699 O O . VAL A 1 92 ? 6.428 -6.278 -13.474 1.00 90.12 92 VAL A O 1
ATOM 702 N N . ARG A 1 93 ? 6.283 -8.458 -13.989 1.00 92.06 93 ARG A N 1
ATOM 703 C CA . ARG A 1 93 ? 5.711 -8.832 -12.694 1.00 92.06 93 ARG A CA 1
ATOM 704 C C . ARG A 1 93 ? 6.793 -8.724 -11.624 1.00 92.06 93 ARG A C 1
ATOM 706 O O . ARG A 1 93 ? 7.890 -9.246 -11.803 1.00 92.06 93 ARG A O 1
ATOM 713 N N . VAL A 1 94 ? 6.457 -8.073 -10.518 1.00 92.31 94 VAL A N 1
ATOM 714 C CA . VAL A 1 94 ? 7.321 -7.942 -9.343 1.00 92.31 94 VAL A CA 1
ATOM 715 C C . VAL A 1 94 ? 6.668 -8.716 -8.208 1.00 92.31 94 VAL A C 1
ATOM 717 O O . VAL A 1 94 ? 5.494 -8.502 -7.909 1.00 92.31 94 VAL A O 1
ATOM 720 N N . ALA A 1 95 ? 7.412 -9.647 -7.615 1.00 93.69 95 ALA A N 1
ATOM 721 C CA . ALA A 1 95 ? 6.970 -10.337 -6.412 1.00 93.69 95 ALA A CA 1
ATOM 722 C C . ALA A 1 95 ? 7.041 -9.371 -5.223 1.00 93.69 95 ALA A C 1
ATOM 724 O O . ALA A 1 95 ? 8.027 -8.651 -5.068 1.00 93.69 95 ALA A O 1
ATOM 725 N N . VAL A 1 96 ? 6.003 -9.365 -4.389 1.00 90.19 96 VAL A N 1
ATOM 726 C CA . VAL A 1 96 ? 5.922 -8.523 -3.193 1.00 90.19 96 VAL A CA 1
ATOM 727 C C . VAL A 1 96 ? 5.850 -9.427 -1.973 1.00 90.19 96 VAL A C 1
ATOM 729 O O . VAL A 1 96 ? 5.017 -10.327 -1.917 1.00 90.19 96 VAL A O 1
ATOM 732 N N . ALA A 1 97 ? 6.718 -9.173 -0.998 1.00 90.75 97 ALA A N 1
ATOM 733 C CA . ALA A 1 97 ? 6.625 -9.757 0.331 1.00 90.75 97 ALA A CA 1
ATOM 734 C C . ALA A 1 97 ? 6.111 -8.675 1.287 1.00 90.75 97 ALA A C 1
ATOM 736 O O . ALA A 1 97 ? 6.815 -7.701 1.552 1.00 90.75 97 ALA A O 1
ATOM 737 N N . LEU A 1 98 ? 4.875 -8.829 1.762 1.00 89.00 98 LEU A N 1
ATOM 738 C CA . LEU A 1 98 ? 4.238 -7.918 2.710 1.00 89.00 98 LEU A CA 1
ATOM 739 C C . LEU A 1 98 ? 4.108 -8.607 4.069 1.00 89.00 98 LEU A C 1
ATOM 741 O O . LEU A 1 98 ? 3.721 -9.771 4.142 1.00 89.00 98 LEU A O 1
ATOM 745 N N . SER A 1 99 ? 4.409 -7.879 5.139 1.00 88.81 99 SER A N 1
ATOM 746 C CA . SER A 1 99 ? 4.206 -8.334 6.511 1.00 88.81 99 SER A CA 1
ATOM 747 C C . SER A 1 99 ? 3.660 -7.207 7.379 1.00 88.81 99 SER A C 1
ATOM 749 O O . SER A 1 99 ? 3.918 -6.026 7.135 1.00 88.81 99 SER A O 1
ATOM 751 N N . VAL A 1 100 ? 2.906 -7.589 8.407 1.00 88.69 100 VAL A N 1
ATOM 752 C CA . VAL A 1 100 ? 2.446 -6.701 9.474 1.00 88.69 100 VAL A CA 1
ATOM 753 C C . VAL A 1 100 ? 2.859 -7.333 10.797 1.00 88.69 100 VAL A C 1
ATOM 755 O O . VAL A 1 100 ? 2.733 -8.541 10.975 1.00 88.69 100 VAL A O 1
ATOM 758 N N . ASP A 1 101 ? 3.387 -6.522 11.708 1.00 85.88 101 ASP A N 1
ATOM 759 C CA . ASP A 1 101 ? 3.762 -6.975 13.046 1.00 85.88 101 ASP A CA 1
ATOM 760 C C . ASP A 1 101 ? 2.514 -7.047 13.955 1.00 85.88 101 ASP A C 1
ATOM 762 O O . ASP A 1 101 ? 1.668 -6.144 13.927 1.00 85.88 101 ASP A O 1
ATOM 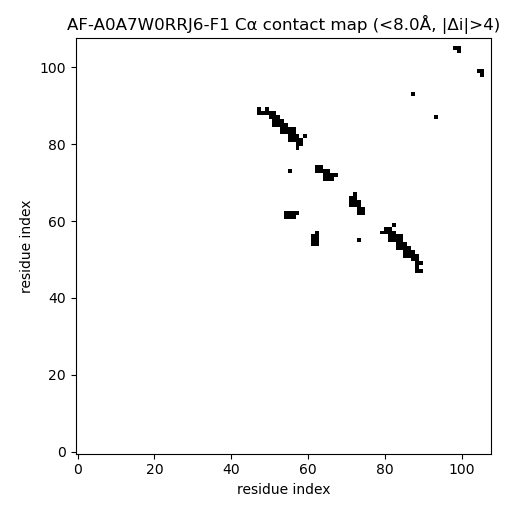766 N N . GLY A 1 102 ? 2.373 -8.118 14.746 1.00 82.12 102 GLY A N 1
ATOM 767 C CA . GLY A 1 102 ? 1.281 -8.312 15.719 1.00 82.12 102 GLY A CA 1
ATOM 768 C C . GLY A 1 102 ? 0.109 -9.220 15.289 1.00 82.12 102 GLY A C 1
ATOM 769 O O . GLY A 1 102 ? 0.279 -10.164 14.528 1.00 82.12 102 GLY A O 1
ATOM 770 N N . LEU A 1 103 ? -1.091 -8.952 15.835 1.00 64.38 103 LEU A N 1
ATOM 771 C CA . LEU A 1 103 ? -2.351 -9.717 15.655 1.00 64.38 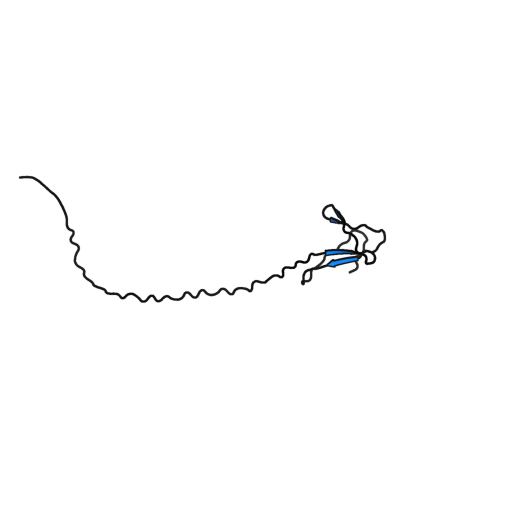103 LEU A CA 1
ATOM 772 C C . LEU A 1 103 ? -3.142 -9.333 14.386 1.00 64.38 103 LEU A C 1
ATOM 774 O O . LEU A 1 103 ? -4.332 -9.622 14.271 1.00 64.38 103 LEU A O 1
ATOM 778 N N . ASN A 1 104 ? -2.505 -8.633 13.455 1.00 74.06 104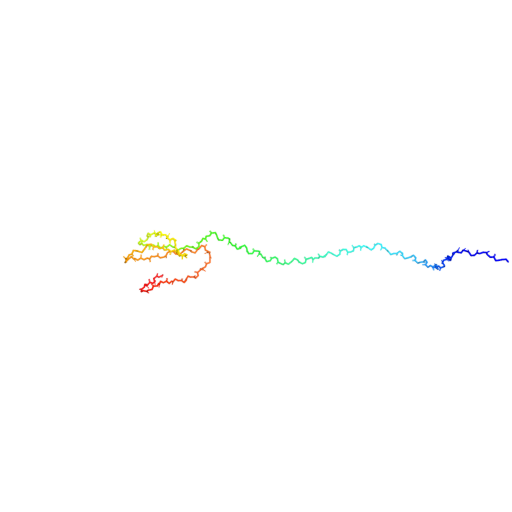 ASN A N 1
ATOM 779 C CA . ASN A 1 104 ? -3.173 -8.103 12.274 1.00 74.06 104 ASN A CA 1
ATOM 780 C C . ASN A 1 104 ? -3.310 -9.170 11.183 1.00 74.06 104 ASN A C 1
ATOM 782 O O . ASN A 1 104 ? -2.454 -10.039 11.032 1.00 74.06 104 ASN A O 1
ATOM 786 N N . THR A 1 105 ? -4.385 -9.074 10.403 1.00 75.44 105 THR A N 1
ATOM 787 C CA . THR A 1 105 ? -4.621 -9.923 9.228 1.00 75.44 105 THR A CA 1
ATOM 788 C C . THR A 1 105 ? -4.304 -9.126 7.967 1.00 75.44 105 THR A C 1
ATOM 790 O O . THR A 1 105 ? -4.624 -7.942 7.892 1.00 75.44 105 THR A O 1
ATOM 793 N N . ILE A 1 106 ? -3.658 -9.764 6.991 1.00 78.50 106 ILE A N 1
ATOM 794 C CA . ILE A 1 106 ? -3.537 -9.240 5.628 1.00 78.50 106 ILE A CA 1
ATOM 795 C C . ILE A 1 106 ? -4.561 -9.994 4.789 1.00 78.50 106 ILE A C 1
ATOM 797 O O . ILE A 1 106 ? -4.508 -11.222 4.732 1.00 78.50 106 ILE A O 1
ATOM 801 N N . ASP A 1 107 ? -5.454 -9.255 4.147 1.00 76.12 107 ASP A N 1
ATOM 802 C CA . ASP A 1 107 ? -6.316 -9.762 3.084 1.00 76.12 107 ASP A CA 1
ATOM 803 C C . ASP A 1 107 ? -5.834 -9.156 1.755 1.00 76.12 107 ASP A C 1
ATOM 805 O O . ASP A 1 107 ? -5.438 -7.984 1.733 1.00 76.12 107 ASP A O 1
ATOM 809 N N . ALA A 1 108 ? -5.745 -9.964 0.695 1.00 70.25 108 ALA A N 1
ATOM 810 C CA . ALA A 1 108 ? -5.032 -9.629 -0.547 1.00 70.25 108 ALA A CA 1
ATOM 811 C C . ALA A 1 108 ? -5.818 -9.990 -1.810 1.00 70.25 108 ALA A C 1
ATOM 813 O O . ALA A 1 108 ? -6.358 -11.117 -1.871 1.00 70.25 108 ALA A O 1
#

pLDDT: mean 73.44, std 20.85, range [35.0, 96.75]

Foldseek 3Di:
DDDDDDDDDDDDDDDDDDDDDDDPPDPPPDPPPPPPDPDPPPPPPPPQPDDKDKFKDFVNHTFDWDDDPNDTDGDDDPPTDIDIDIDDSDPDDDDDDDDDPDPDDDDD